Protein AF-A0A235FDV1-F1 (afdb_monomer)

Foldseek 3Di:
DEWEKAWDADPPDPLRTFAIFTADPVPRHTPDTQGPSDLVNRVVVVVVVCVVPVHHYDYDVRNVVVVVVVVVVVVD

Secondary structure (DSSP, 8-state):
--EEEEEE-BTTBGGG--EEEEEETTT--EEEEE-SS-HHHHHHHHHHHHHHH---EEE-HHHHHHHHHHHHHH--

Solvent-accessible surface area (backbone atoms only — not comparable to full-atom values): 4372 Å² total; per-residue (Å²): 123,50,31,40,34,35,58,43,52,54,86,91,44,72,86,57,43,43,29,40,37,32,28,33,69,86,79,73,42,78,76,45,78,32,71,76,51,40,71,69,63,22,48,55,52,49,54,52,51,46,71,77,63,68,68,55,69,45,82,35,70,54,49,54,51,55,53,48,56,51,55,58,62,72,75,111

Organism: NCBI:txid2021314

Sequence (76 aa):
MPFYAACDYDEPDRESYRGIVLINTETNEIEQRFFSGNFIEDYQTYQKWLYENEPYYYEGESIVNFLDDMNDSQLM

Radius of gyration: 12.51 Å; Cα contacts (8 Å, |Δi|>4): 115; chains: 1; bounding box: 38×19×30 Å

pLDDT: mean 90.21, std 9.52, range [46.25, 97.0]

Mean predicted aligned error: 4.11 Å

Structure (mmCIF, N/CA/C/O backbone):
data_AF-A0A235FDV1-F1
#
_entry.id   AF-A0A235FDV1-F1
#
loop_
_atom_site.group_PDB
_atom_site.id
_atom_site.type_symbol
_atom_site.label_atom_id
_atom_site.label_alt_id
_atom_site.label_comp_id
_atom_site.label_asym_id
_atom_site.label_entity_id
_atom_site.label_seq_id
_atom_site.pdbx_PDB_ins_code
_atom_site.Cartn_x
_atom_site.Cartn_y
_atom_site.Cartn_z
_atom_site.occupancy
_atom_site.B_iso_or_equiv
_atom_site.auth_seq_id
_atom_site.auth_comp_id
_atom_site.auth_asym_id
_atom_site.auth_atom_id
_atom_site.pdbx_PDB_model_num
ATOM 1 N N . MET A 1 1 ? -11.079 -2.429 13.582 1.00 73.75 1 MET A N 1
ATOM 2 C CA . MET A 1 1 ? -11.397 -3.146 12.336 1.00 73.75 1 MET A CA 1
ATOM 3 C C . MET A 1 1 ? -10.113 -3.206 11.523 1.00 73.75 1 MET A C 1
ATOM 5 O O . MET A 1 1 ? -9.459 -2.168 11.465 1.00 73.75 1 MET A O 1
ATOM 9 N N . PRO A 1 2 ? -9.672 -4.379 11.039 1.00 90.31 2 PRO A N 1
ATOM 10 C CA . PRO A 1 2 ? -8.399 -4.497 10.340 1.00 90.31 2 PRO A CA 1
ATOM 11 C C . PRO A 1 2 ? -8.506 -4.037 8.883 1.00 90.31 2 PRO A C 1
ATOM 13 O O . PRO A 1 2 ? -9.475 -4.371 8.196 1.00 90.31 2 PRO A O 1
ATOM 16 N N . PHE A 1 3 ? -7.478 -3.348 8.399 1.00 93.75 3 PHE A N 1
ATOM 17 C CA . PHE A 1 3 ? -7.307 -3.012 6.985 1.00 93.75 3 PHE A CA 1
ATOM 18 C C . PHE A 1 3 ? -6.286 -3.915 6.304 1.00 93.75 3 PHE A C 1
ATOM 20 O O . PHE A 1 3 ? -5.335 -4.368 6.933 1.00 93.75 3 PHE A O 1
ATOM 27 N N . TYR A 1 4 ? -6.457 -4.137 5.008 1.00 95.19 4 TYR A N 1
ATOM 28 C CA . TYR A 1 4 ? -5.429 -4.669 4.128 1.00 95.19 4 TYR A CA 1
ATOM 29 C C . TYR A 1 4 ? -4.963 -3.554 3.192 1.00 95.19 4 TYR A C 1
ATOM 31 O O . TYR A 1 4 ? -5.768 -3.006 2.438 1.00 95.19 4 TYR A O 1
ATOM 39 N N . ALA A 1 5 ? -3.687 -3.187 3.277 1.00 95.50 5 ALA A N 1
ATOM 40 C CA . ALA A 1 5 ? -3.079 -2.164 2.434 1.00 95.50 5 ALA A CA 1
ATOM 41 C C . ALA A 1 5 ? -2.412 -2.812 1.214 1.00 95.50 5 ALA A C 1
ATOM 43 O O . ALA A 1 5 ? -1.637 -3.752 1.372 1.00 95.50 5 ALA A O 1
ATOM 44 N N . ALA A 1 6 ? -2.681 -2.313 0.010 1.00 96.12 6 ALA A N 1
ATOM 45 C CA . ALA A 1 6 ? -2.074 -2.823 -1.221 1.00 96.12 6 ALA A CA 1
ATOM 46 C C . ALA A 1 6 ? -1.906 -1.721 -2.273 1.00 96.12 6 ALA A C 1
ATOM 48 O O . ALA A 1 6 ? -2.641 -0.734 -2.268 1.00 96.12 6 ALA A O 1
ATOM 49 N N . CYS A 1 7 ? -0.967 -1.906 -3.201 1.00 95.75 7 CYS A N 1
ATOM 50 C CA . CYS A 1 7 ? -0.888 -1.089 -4.411 1.00 95.75 7 CYS A CA 1
ATOM 51 C C . CYS A 1 7 ? -1.982 -1.493 -5.409 1.00 95.75 7 CYS A C 1
ATOM 53 O O . CYS A 1 7 ? -2.227 -2.679 -5.623 1.00 95.75 7 CYS A O 1
ATOM 55 N N . ASP A 1 8 ? -2.596 -0.502 -6.046 1.00 95.31 8 ASP A N 1
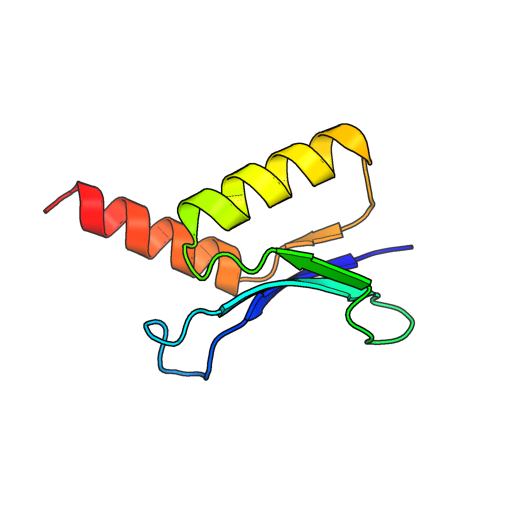ATOM 56 C CA . ASP A 1 8 ? -3.533 -0.660 -7.152 1.00 95.31 8 ASP A CA 1
ATOM 57 C C . ASP A 1 8 ? -2.784 -0.530 -8.488 1.00 95.31 8 ASP A C 1
ATOM 59 O 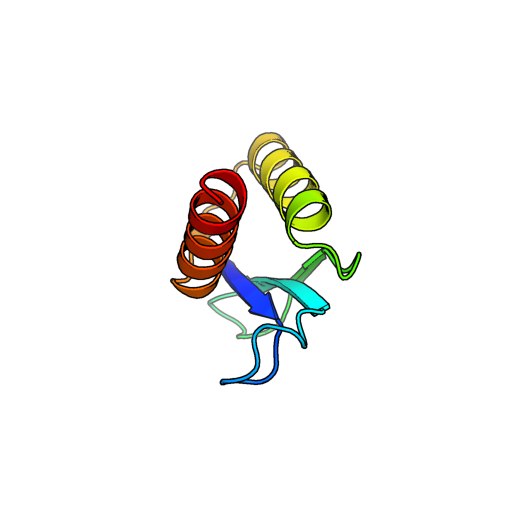O . ASP A 1 8 ? -2.273 0.541 -8.815 1.00 95.31 8 ASP A O 1
ATOM 63 N N . TYR A 1 9 ? -2.693 -1.632 -9.232 1.00 93.56 9 TYR A N 1
ATOM 64 C CA . TYR A 1 9 ? -2.076 -1.752 -10.556 1.00 93.56 9 TYR A CA 1
ATOM 65 C C . TYR A 1 9 ? -2.653 -2.991 -11.261 1.00 93.56 9 TYR A C 1
ATOM 67 O O . TYR A 1 9 ? -3.240 -3.868 -10.623 1.00 93.56 9 TYR A O 1
ATOM 75 N N . ASP A 1 10 ? -2.517 -3.066 -12.578 1.00 91.44 10 ASP A N 1
ATOM 76 C CA . ASP A 1 10 ? -2.962 -4.206 -13.372 1.00 91.44 10 ASP A CA 1
ATOM 77 C C . ASP A 1 10 ? -1.853 -5.266 -13.418 1.00 91.44 10 ASP A C 1
ATOM 79 O O . ASP A 1 10 ? -0.851 -5.103 -14.103 1.00 91.44 10 ASP A O 1
ATOM 83 N N . GLU A 1 11 ? -2.006 -6.381 -12.699 1.00 83.88 11 GLU A N 1
ATOM 84 C CA . GLU A 1 11 ? -1.003 -7.452 -12.729 1.00 83.88 11 GLU A CA 1
ATOM 85 C C . GLU A 1 11 ? -0.875 -8.105 -14.121 1.00 83.88 11 GLU A C 1
ATOM 87 O O . GLU A 1 11 ? -1.889 -8.437 -14.745 1.00 83.88 11 GLU A O 1
ATOM 92 N N . PRO A 1 12 ? 0.357 -8.369 -14.607 1.00 87.75 12 PRO A N 1
ATOM 93 C CA . PRO A 1 12 ? 1.653 -8.189 -13.935 1.00 87.75 12 PRO A CA 1
ATOM 94 C C . PRO A 1 12 ? 2.334 -6.823 -14.189 1.00 87.75 12 PRO A C 1
ATOM 96 O O . PRO A 1 12 ? 3.494 -6.647 -13.821 1.00 87.75 12 PRO A O 1
ATOM 99 N N . ASP A 1 13 ? 1.663 -5.883 -14.850 1.00 88.69 13 ASP A N 1
ATOM 100 C CA . ASP A 1 13 ? 2.199 -4.586 -15.268 1.00 88.69 13 ASP A CA 1
ATOM 101 C C . ASP A 1 13 ? 2.266 -3.576 -14.109 1.00 88.69 13 ASP A C 1
ATOM 103 O O . ASP A 1 13 ? 1.306 -2.869 -13.802 1.00 88.69 13 ASP A O 1
ATOM 107 N N . ARG A 1 14 ? 3.434 -3.470 -13.472 1.00 83.94 14 ARG A N 1
ATOM 108 C CA . ARG A 1 14 ? 3.673 -2.507 -12.383 1.00 83.94 14 ARG A CA 1
ATOM 109 C C . ARG A 1 14 ? 3.751 -1.049 -12.852 1.00 83.94 14 ARG A C 1
ATOM 111 O O . ARG A 1 14 ? 3.574 -0.158 -12.026 1.00 83.94 14 ARG A O 1
ATOM 118 N N . GLU A 1 15 ? 3.968 -0.781 -14.144 1.00 87.06 15 GLU A N 1
ATOM 119 C CA . GLU A 1 15 ? 3.971 0.595 -14.672 1.00 87.06 15 GLU A CA 1
ATOM 120 C C . GLU A 1 15 ? 2.561 1.202 -14.683 1.00 87.06 15 GLU A C 1
ATOM 122 O O . GLU A 1 15 ? 2.405 2.422 -14.658 1.00 87.06 15 GLU A O 1
ATOM 127 N N . SER A 1 16 ? 1.525 0.359 -14.637 1.00 92.12 16 SER A N 1
ATOM 128 C CA . SER A 1 16 ? 0.119 0.766 -14.536 1.00 92.12 16 SER A CA 1
ATOM 129 C C . SER A 1 16 ? -0.309 1.234 -13.134 1.00 92.12 16 SER A C 1
ATOM 131 O O . SER A 1 16 ? -1.506 1.351 -12.865 1.00 92.12 16 SER A O 1
ATOM 133 N N . TYR A 1 17 ? 0.645 1.494 -12.233 1.00 93.94 17 TYR A N 1
ATOM 134 C CA . TYR A 1 17 ? 0.392 1.949 -10.868 1.00 93.94 17 TYR A CA 1
ATOM 135 C C . TYR A 1 17 ? -0.573 3.141 -10.803 1.00 93.94 17 TYR A C 1
ATOM 137 O O . TYR A 1 17 ? -0.381 4.172 -11.449 1.00 93.94 17 TYR A O 1
ATOM 145 N N . ARG A 1 18 ? -1.609 3.003 -9.970 1.00 95.44 18 ARG A N 1
ATOM 146 C CA . ARG A 1 18 ? -2.654 4.012 -9.750 1.00 95.44 18 ARG A CA 1
ATOM 147 C C . ARG A 1 18 ? -2.597 4.634 -8.357 1.00 95.44 18 ARG A C 1
ATOM 149 O O . ARG A 1 18 ? -2.960 5.801 -8.219 1.00 95.44 18 ARG A O 1
ATOM 156 N N . GLY A 1 19 ? -2.192 3.871 -7.341 1.00 96.50 19 GLY A N 1
ATOM 157 C CA . GLY A 1 19 ? -2.215 4.340 -5.958 1.00 96.50 19 GLY A CA 1
ATOM 158 C C . GLY A 1 19 ? -2.067 3.247 -4.901 1.00 96.50 19 GLY A C 1
ATOM 159 O O . GLY A 1 19 ? -1.935 2.069 -5.223 1.00 96.50 19 GLY A O 1
ATOM 160 N N . ILE A 1 20 ? -2.127 3.629 -3.624 1.00 97.00 20 ILE A N 1
ATOM 161 C CA . ILE A 1 20 ? -2.279 2.706 -2.485 1.00 97.00 20 ILE A CA 1
ATOM 162 C C . ILE A 1 20 ? -3.749 2.699 -2.050 1.00 97.00 20 ILE A C 1
ATOM 164 O O . ILE A 1 20 ? -4.378 3.750 -1.901 1.00 97.00 20 ILE A O 1
ATOM 168 N N . VAL A 1 21 ? -4.306 1.514 -1.810 1.00 96.94 21 VAL A N 1
ATOM 169 C CA . VAL A 1 21 ? -5.670 1.320 -1.304 1.00 96.94 21 VAL A CA 1
ATOM 170 C C . VAL A 1 21 ? -5.653 0.654 0.066 1.00 96.94 21 VAL A C 1
ATOM 172 O O . VAL A 1 21 ? -4.866 -0.259 0.307 1.00 96.94 21 VAL A O 1
ATOM 175 N N . LEU A 1 22 ? -6.554 1.089 0.950 1.00 96.25 22 LEU A N 1
ATOM 176 C CA . LEU A 1 22 ? -6.880 0.381 2.187 1.00 96.25 22 LEU A CA 1
ATOM 177 C C . LEU A 1 22 ? -8.226 -0.305 2.018 1.00 96.25 22 LEU A C 1
ATOM 179 O O . LEU A 1 22 ? -9.252 0.348 1.814 1.00 96.25 22 LEU A O 1
ATOM 183 N N . ILE A 1 23 ? -8.208 -1.627 2.101 1.00 95.88 23 ILE A N 1
ATOM 184 C CA . ILE A 1 23 ? -9.379 -2.481 1.961 1.00 95.88 23 ILE A CA 1
ATOM 185 C C . ILE A 1 23 ? -9.812 -2.914 3.353 1.00 95.88 23 ILE A C 1
ATOM 187 O O . ILE A 1 23 ? -9.022 -3.438 4.139 1.00 95.88 23 ILE A O 1
ATOM 191 N N . ASN A 1 24 ? -11.077 -2.694 3.667 1.00 94.75 24 ASN A N 1
ATOM 192 C CA . ASN A 1 24 ? -11.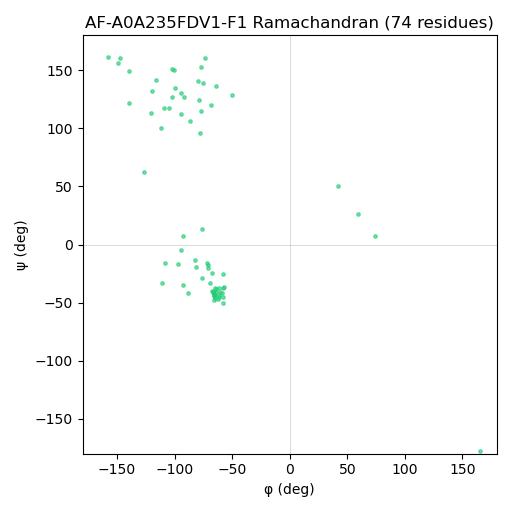678 -3.171 4.893 1.00 94.75 24 ASN A CA 1
ATOM 193 C C . ASN A 1 24 ? -11.776 -4.703 4.849 1.00 94.75 24 ASN A C 1
ATOM 195 O O . ASN A 1 24 ? -12.418 -5.264 3.962 1.00 94.75 24 ASN A O 1
ATOM 199 N N . THR A 1 25 ? -11.137 -5.392 5.796 1.00 92.81 25 THR A N 1
ATOM 200 C CA . THR A 1 25 ? -11.058 -6.866 5.766 1.00 92.81 25 THR A CA 1
ATOM 201 C C . THR A 1 25 ? -12.377 -7.569 6.094 1.00 92.81 25 THR A C 1
ATOM 203 O O . THR A 1 25 ? -12.518 -8.752 5.796 1.00 92.81 25 THR A O 1
ATOM 206 N N . GLU A 1 26 ? -13.354 -6.867 6.676 1.00 93.31 26 GLU A N 1
ATOM 207 C CA . GLU A 1 26 ? -14.671 -7.430 6.991 1.00 93.31 26 GLU A CA 1
ATOM 208 C C . GLU A 1 26 ? -15.651 -7.285 5.820 1.00 93.31 26 GLU A C 1
ATOM 210 O O . GLU A 1 26 ? -16.398 -8.218 5.524 1.00 93.31 26 GLU A O 1
ATOM 215 N N . THR A 1 27 ? -15.649 -6.132 5.142 1.00 95.06 27 THR A N 1
ATOM 216 C CA . THR A 1 27 ? -16.589 -5.842 4.040 1.00 95.06 27 THR A CA 1
ATOM 217 C C . THR A 1 27 ? -16.008 -6.108 2.656 1.00 95.06 27 THR A C 1
ATOM 219 O O . THR A 1 27 ? -16.762 -6.230 1.692 1.00 95.06 27 THR A O 1
ATOM 222 N N . ASN A 1 28 ? -14.681 -6.224 2.553 1.00 92.31 28 ASN A N 1
ATOM 223 C CA . ASN A 1 28 ? -13.936 -6.294 1.297 1.00 92.31 28 ASN A CA 1
ATOM 224 C C . ASN A 1 28 ? -14.144 -5.061 0.391 1.00 92.31 28 ASN A C 1
ATOM 226 O O . ASN A 1 28 ? -14.017 -5.139 -0.831 1.00 92.31 28 ASN A O 1
ATOM 230 N N . GLU A 1 29 ? -14.477 -3.917 0.989 1.00 95.06 29 GLU A N 1
ATOM 231 C CA . GLU A 1 29 ? -14.632 -2.638 0.298 1.00 95.06 29 GLU A CA 1
ATOM 232 C C . GLU A 1 29 ? -13.392 -1.760 0.488 1.00 95.06 29 GLU A C 1
ATOM 234 O O . GLU A 1 29 ? -12.707 -1.827 1.508 1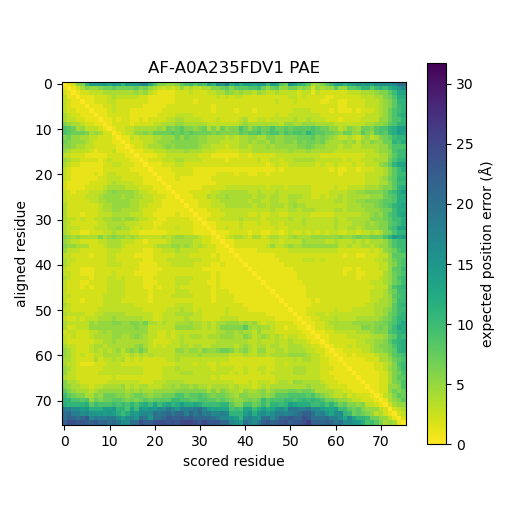.00 95.06 29 GLU A O 1
ATOM 239 N N . ILE A 1 30 ? -13.103 -0.911 -0.499 1.00 94.19 30 ILE A N 1
ATOM 240 C CA . ILE A 1 30 ? -12.025 0.075 -0.392 1.00 94.19 30 ILE A CA 1
ATOM 241 C C . ILE A 1 30 ? -12.516 1.234 0.477 1.00 94.19 30 ILE A C 1
ATOM 243 O O . ILE A 1 30 ? -13.421 1.962 0.074 1.00 94.19 30 ILE A O 1
ATOM 247 N N . GLU A 1 31 ? -11.893 1.419 1.638 1.00 93.12 31 GLU A N 1
ATOM 248 C CA . GLU A 1 31 ? -12.252 2.465 2.600 1.00 93.12 31 GLU A CA 1
ATOM 249 C C . GLU A 1 31 ? -11.438 3.745 2.388 1.00 93.12 31 GLU A C 1
ATOM 251 O O . GLU A 1 31 ? -11.965 4.847 2.534 1.00 93.12 31 GLU A O 1
ATOM 256 N N . GLN A 1 32 ? -10.169 3.612 1.990 1.00 93.50 32 GLN A N 1
ATOM 257 C CA . GLN A 1 32 ? -9.285 4.750 1.748 1.00 93.50 32 GLN A CA 1
ATOM 258 C C . GLN A 1 32 ? -8.413 4.544 0.513 1.00 93.50 32 GLN A C 1
ATOM 260 O O . GLN A 1 32 ? -8.065 3.421 0.140 1.00 93.50 32 GLN A O 1
ATOM 265 N N . ARG A 1 33 ? -8.086 5.664 -0.131 1.00 95.12 33 ARG A N 1
ATOM 266 C CA . ARG A 1 33 ? -7.462 5.736 -1.447 1.00 95.12 33 ARG A CA 1
ATOM 267 C C . ARG A 1 33 ? -6.401 6.843 -1.478 1.00 95.12 33 ARG A C 1
ATOM 269 O O . ARG A 1 33 ? -6.736 8.007 -1.280 1.00 95.12 33 ARG A O 1
ATOM 276 N N . PHE A 1 34 ? -5.156 6.492 -1.793 1.00 96.12 34 PHE A N 1
ATOM 277 C CA . PHE A 1 34 ? -4.047 7.420 -2.048 1.00 96.12 34 PHE A CA 1
ATOM 278 C C . PHE A 1 34 ? -3.676 7.322 -3.540 1.00 96.12 34 PHE A C 1
ATOM 280 O O . PHE A 1 34 ? -3.094 6.319 -3.927 1.00 96.12 34 PHE A O 1
ATOM 287 N N . PHE A 1 35 ? -4.124 8.270 -4.382 1.00 93.19 35 PHE A N 1
ATOM 288 C CA . PHE A 1 35 ? -4.112 8.171 -5.862 1.00 93.19 35 PHE A CA 1
ATOM 289 C C . PHE A 1 35 ? -3.426 9.373 -6.528 1.00 93.19 35 PHE A C 1
ATOM 291 O O . PHE A 1 35 ? -4.056 10.130 -7.272 1.00 93.19 35 PHE A O 1
ATOM 298 N N . SER A 1 36 ? -2.140 9.580 -6.263 1.00 93.56 36 SER A N 1
ATOM 299 C CA . SER A 1 36 ? -1.330 10.510 -7.063 1.00 93.56 36 SER A CA 1
ATOM 300 C C . SER A 1 36 ? -0.828 9.865 -8.360 1.00 93.56 36 SER A C 1
ATOM 302 O O . SER A 1 36 ? -0.455 10.575 -9.294 1.00 93.56 36 SER A O 1
ATOM 304 N N . GLY A 1 37 ? -0.822 8.526 -8.433 1.00 90.75 37 GLY A N 1
ATOM 305 C CA . GLY A 1 37 ? -0.155 7.781 -9.505 1.00 90.75 37 GLY A CA 1
ATOM 306 C C . GLY A 1 37 ? 1.371 7.782 -9.356 1.00 90.75 37 GLY A C 1
ATOM 307 O O . GLY A 1 37 ? 2.081 7.319 -10.245 1.00 90.75 37 GLY A O 1
ATOM 308 N N . ASN A 1 38 ? 1.888 8.293 -8.235 1.00 92.81 38 ASN A N 1
ATOM 309 C CA . ASN A 1 38 ? 3.294 8.260 -7.874 1.00 92.81 38 ASN A CA 1
ATOM 310 C C . ASN A 1 38 ? 3.457 7.510 -6.550 1.00 92.81 38 ASN A C 1
ATOM 312 O O . ASN A 1 38 ? 3.058 7.993 -5.491 1.00 92.81 38 ASN A O 1
ATOM 316 N N . PHE A 1 39 ? 4.102 6.345 -6.603 1.00 93.12 39 PHE A N 1
ATOM 317 C CA . PHE A 1 39 ? 4.233 5.486 -5.429 1.00 93.12 39 PHE A CA 1
ATOM 318 C C . PHE A 1 39 ? 4.913 6.176 -4.236 1.00 93.12 39 PHE A C 1
ATOM 320 O O . PHE A 1 39 ? 4.500 5.969 -3.101 1.00 93.12 39 PHE A O 1
ATOM 327 N N . ILE A 1 40 ? 5.906 7.041 -4.466 1.00 92.94 40 ILE A N 1
ATOM 328 C CA . ILE A 1 40 ? 6.625 7.738 -3.386 1.00 92.94 40 ILE A CA 1
ATOM 329 C C . ILE A 1 40 ? 5.692 8.699 -2.648 1.00 92.94 40 ILE A C 1
ATOM 331 O O . ILE A 1 40 ? 5.665 8.720 -1.417 1.00 92.94 40 ILE A O 1
ATOM 335 N N . GLU A 1 41 ? 4.940 9.501 -3.399 1.00 95.25 41 GLU A N 1
ATOM 336 C CA . GLU A 1 41 ? 3.996 10.474 -2.847 1.00 95.25 41 GLU A CA 1
ATOM 337 C C . GLU A 1 41 ? 2.845 9.777 -2.110 1.00 95.25 41 GLU A C 1
ATOM 339 O O . GLU A 1 41 ? 2.492 10.154 -0.984 1.00 95.25 41 GLU A O 1
ATOM 344 N N . ASP A 1 42 ? 2.312 8.708 -2.700 1.00 96.56 42 ASP A N 1
ATOM 345 C CA . ASP A 1 42 ? 1.241 7.916 -2.101 1.00 96.56 42 ASP A CA 1
ATOM 346 C C . ASP A 1 42 ? 1.725 7.198 -0.836 1.00 96.56 42 ASP A C 1
ATOM 348 O O . ASP A 1 42 ? 1.032 7.225 0.181 1.00 96.56 42 ASP A O 1
ATOM 352 N N . TYR A 1 43 ? 2.941 6.643 -0.840 1.00 95.56 43 TYR A N 1
ATOM 353 C CA . TYR A 1 43 ? 3.537 5.986 0.323 1.00 95.56 43 TYR A CA 1
ATOM 354 C C . TYR A 1 43 ? 3.806 6.967 1.472 1.00 95.56 43 TYR A C 1
ATOM 356 O O . TYR A 1 43 ? 3.492 6.666 2.622 1.00 95.56 43 TYR A O 1
ATOM 364 N N . GLN A 1 44 ? 4.313 8.173 1.193 1.00 95.69 44 GLN A N 1
ATOM 365 C CA . GLN A 1 44 ? 4.483 9.213 2.219 1.00 95.69 44 GLN A CA 1
ATOM 366 C C . GLN A 1 44 ? 3.143 9.627 2.840 1.00 95.69 44 GLN A C 1
ATOM 368 O O . GLN A 1 44 ? 3.035 9.769 4.062 1.00 95.69 44 GLN A O 1
ATOM 373 N N . THR A 1 45 ? 2.114 9.796 2.007 1.00 96.31 45 THR A N 1
ATOM 374 C CA . THR A 1 45 ? 0.764 10.147 2.465 1.00 96.31 45 THR A CA 1
ATOM 375 C C . THR A 1 45 ? 0.144 9.020 3.293 1.00 96.31 45 THR A C 1
ATOM 377 O O . THR A 1 45 ? -0.408 9.275 4.365 1.00 96.31 45 THR A O 1
ATOM 380 N N . TYR A 1 46 ? 0.299 7.774 2.844 1.00 95.31 46 TYR A N 1
ATOM 381 C CA . TYR A 1 46 ? -0.107 6.565 3.557 1.00 95.31 46 TYR A CA 1
ATOM 382 C C . TYR A 1 46 ? 0.562 6.459 4.933 1.00 95.31 46 TYR A C 1
ATOM 384 O O . TYR A 1 46 ? -0.134 6.318 5.937 1.00 95.31 46 TYR A O 1
ATOM 392 N N . GLN A 1 47 ? 1.887 6.616 5.015 1.00 95.31 47 GLN A N 1
ATOM 393 C CA . GLN A 1 47 ? 2.634 6.562 6.278 1.00 95.31 47 GLN A CA 1
ATOM 394 C C . GLN A 1 47 ? 2.190 7.651 7.263 1.00 95.31 47 GLN A C 1
ATOM 396 O O . GLN A 1 47 ? 2.015 7.388 8.454 1.00 95.31 47 GLN A O 1
ATOM 401 N N . LYS A 1 48 ? 1.945 8.873 6.771 1.00 96.31 48 LYS A N 1
ATOM 402 C CA . LYS A 1 48 ? 1.387 9.950 7.596 1.00 96.31 48 LYS A CA 1
ATOM 403 C C . LYS A 1 48 ? 0.000 9.582 8.131 1.00 96.31 48 LYS A C 1
ATOM 405 O O . LYS A 1 48 ? -0.262 9.771 9.316 1.00 96.31 48 LYS A O 1
ATOM 410 N N . TRP A 1 49 ? -0.865 9.030 7.283 1.00 95.19 49 TRP A N 1
ATOM 411 C CA . TRP A 1 49 ? -2.203 8.609 7.687 1.00 95.19 49 TRP A CA 1
ATOM 412 C C . TRP A 1 49 ? -2.164 7.479 8.729 1.00 95.19 49 TRP A C 1
ATOM 414 O O . TRP A 1 49 ? -2.904 7.547 9.711 1.00 95.19 49 T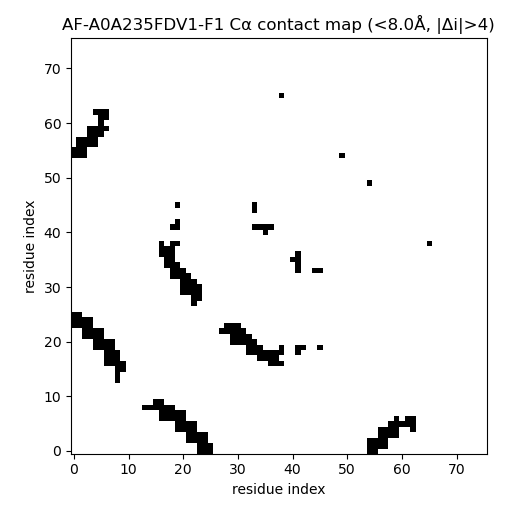RP A O 1
ATOM 424 N N . LEU A 1 50 ? -1.272 6.492 8.578 1.00 93.88 50 LEU A N 1
ATOM 425 C CA . LEU A 1 50 ? -1.058 5.442 9.582 1.00 93.88 50 LEU A CA 1
ATOM 426 C C . LEU A 1 50 ? -0.658 6.023 10.941 1.00 93.88 50 LEU A C 1
ATOM 428 O O . LEU A 1 50 ? -1.203 5.615 11.963 1.00 93.88 50 LEU A O 1
ATOM 432 N N . TYR A 1 51 ? 0.272 6.982 10.949 1.00 93.88 51 TYR A N 1
ATOM 433 C CA . TYR A 1 51 ? 0.736 7.635 12.173 1.00 93.88 51 TYR A CA 1
ATOM 434 C C . TYR A 1 51 ? -0.375 8.434 12.868 1.00 93.88 51 TYR A C 1
ATOM 436 O O . TYR A 1 51 ? -0.463 8.439 14.091 1.00 93.88 51 TYR A O 1
ATOM 444 N N . GLU A 1 52 ? -1.233 9.108 12.102 1.00 95.50 52 GLU A N 1
ATOM 445 C CA . GLU A 1 52 ? -2.312 9.939 12.649 1.00 95.50 52 GLU A CA 1
ATOM 446 C C . GLU A 1 52 ? -3.507 9.126 13.169 1.00 95.50 52 GLU A C 1
ATOM 448 O O . GLU A 1 52 ? -4.202 9.588 14.073 1.00 95.50 52 GLU A O 1
ATOM 453 N N . ASN A 1 53 ? -3.767 7.945 12.598 1.00 93.38 53 ASN A N 1
ATOM 454 C CA . ASN A 1 53 ? -4.972 7.159 12.892 1.00 93.38 53 ASN A CA 1
ATOM 455 C C . ASN A 1 53 ? -4.703 5.899 13.726 1.00 93.38 53 ASN A C 1
ATOM 457 O O . ASN A 1 53 ? -5.654 5.322 14.248 1.00 93.38 53 ASN A O 1
ATOM 461 N N . GLU A 1 54 ? -3.444 5.457 13.819 1.00 90.88 54 GLU A N 1
ATOM 462 C CA . GLU A 1 54 ? -3.016 4.227 14.504 1.00 90.88 54 GLU A CA 1
ATOM 463 C C . GLU A 1 54 ? -3.947 3.014 14.250 1.00 90.88 54 GLU A C 1
ATOM 465 O O . GLU A 1 54 ? -4.405 2.357 15.192 1.00 90.88 54 GLU A O 1
ATOM 470 N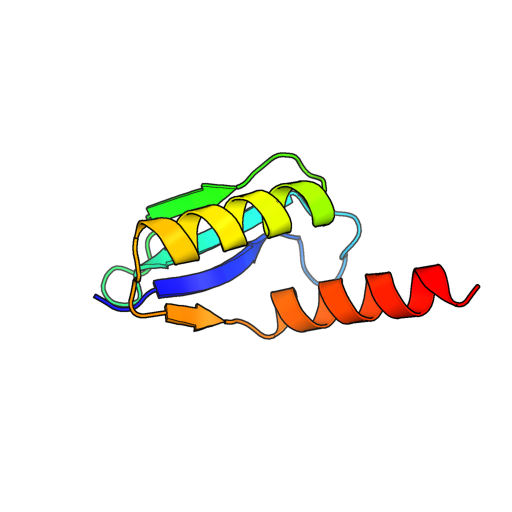 N . PRO A 1 55 ? -4.288 2.703 12.984 1.00 91.19 55 PRO A N 1
ATOM 471 C CA . PRO A 1 55 ? -5.234 1.640 12.681 1.00 91.19 55 PRO A CA 1
ATOM 472 C C . PRO A 1 55 ? -4.610 0.257 12.909 1.00 91.19 55 PRO A C 1
ATOM 474 O O . PRO A 1 55 ? -3.395 0.073 12.848 1.00 91.19 55 PRO A O 1
ATOM 477 N N . TYR A 1 56 ? -5.454 -0.765 13.060 1.00 90.94 56 TYR A N 1
ATOM 478 C CA . TYR A 1 56 ? -5.014 -2.146 12.854 1.00 90.94 56 TYR A CA 1
ATOM 479 C C . TYR A 1 56 ? -4.969 -2.427 11.351 1.00 90.94 56 TYR A C 1
ATOM 481 O O . TYR A 1 56 ? -5.983 -2.266 10.673 1.00 90.94 56 TYR A O 1
ATOM 489 N N . TYR A 1 57 ? -3.825 -2.856 10.822 1.00 92.38 57 TYR A N 1
ATOM 490 C CA . TYR A 1 57 ? -3.676 -3.148 9.397 1.00 92.38 57 TYR A CA 1
ATOM 491 C C . TYR A 1 57 ? -2.690 -4.290 9.130 1.00 92.38 57 TYR A C 1
ATOM 493 O O . TYR A 1 57 ? -1.860 -4.632 9.973 1.00 92.38 57 TYR A O 1
ATOM 501 N N . TYR A 1 58 ? -2.805 -4.864 7.937 1.00 92.81 58 TYR A N 1
ATOM 502 C CA . TYR A 1 58 ? -1.870 -5.795 7.325 1.00 92.81 58 TYR A CA 1
ATOM 503 C C . TYR A 1 58 ? -1.361 -5.178 6.027 1.00 92.81 58 TYR A C 1
ATOM 505 O O . TYR A 1 58 ? -2.155 -4.702 5.213 1.00 92.81 58 TYR A O 1
ATOM 513 N N . GLU A 1 59 ? -0.049 -5.193 5.831 1.00 92.81 59 GLU A N 1
ATOM 514 C CA . GLU A 1 59 ? 0.581 -4.670 4.623 1.00 92.81 59 GLU A CA 1
ATOM 515 C C . GLU A 1 59 ? 0.746 -5.787 3.586 1.00 92.81 59 GLU A C 1
ATOM 517 O O . GLU A 1 59 ? 1.252 -6.868 3.896 1.00 92.81 59 GLU A O 1
ATOM 522 N N . GLY A 1 60 ? 0.252 -5.558 2.371 1.00 91.25 60 GLY A N 1
ATOM 523 C CA . GLY A 1 60 ? 0.339 -6.503 1.265 1.00 91.25 60 GLY A CA 1
ATOM 524 C C . GLY A 1 60 ? 1.725 -6.537 0.625 1.00 91.25 60 GLY A C 1
ATOM 525 O O . GLY A 1 60 ? 2.438 -5.536 0.598 1.00 91.25 60 GLY A O 1
ATOM 526 N N . GLU A 1 61 ? 2.080 -7.681 0.033 1.00 92.50 61 GLU A N 1
ATOM 527 C CA . GLU A 1 61 ? 3.374 -7.879 -0.643 1.00 92.50 61 GLU A CA 1
ATOM 528 C C . GLU A 1 61 ? 3.617 -6.880 -1.782 1.00 92.50 61 GLU A C 1
ATOM 530 O O . GLU A 1 61 ? 4.763 -6.570 -2.096 1.00 92.50 61 GLU A O 1
ATOM 535 N N . SER A 1 62 ? 2.557 -6.333 -2.386 1.00 92.81 62 SER A N 1
ATOM 536 C CA . SER A 1 62 ? 2.689 -5.312 -3.425 1.00 92.81 62 SER A CA 1
ATOM 537 C C . SER A 1 62 ? 3.382 -4.044 -2.923 1.00 92.81 62 SER A C 1
ATOM 539 O O . SER A 1 62 ? 4.206 -3.502 -3.648 1.00 92.81 62 SER A O 1
ATOM 541 N N . ILE A 1 63 ? 3.146 -3.604 -1.683 1.00 91.94 63 ILE A N 1
ATOM 542 C CA . ILE A 1 63 ? 3.835 -2.426 -1.129 1.00 91.94 63 ILE A CA 1
ATOM 543 C C . I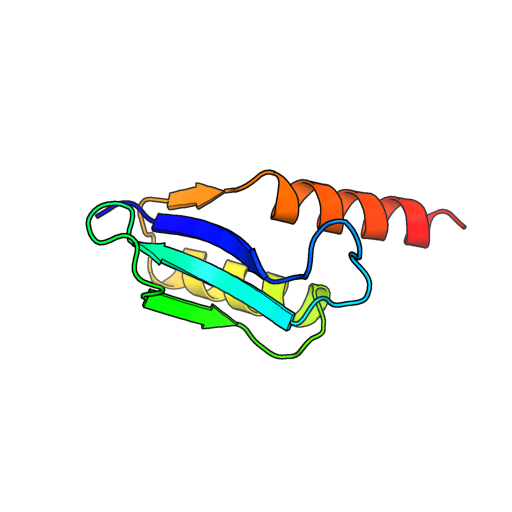LE A 1 63 ? 5.338 -2.702 -0.992 1.00 91.94 63 ILE A C 1
ATOM 545 O O . ILE A 1 63 ? 6.150 -1.873 -1.397 1.00 91.94 63 ILE A O 1
ATOM 549 N N . VAL A 1 64 ? 5.705 -3.891 -0.503 1.00 90.75 64 VAL A N 1
ATOM 550 C CA . VAL A 1 64 ? 7.108 -4.321 -0.376 1.00 90.75 64 VAL A CA 1
ATOM 551 C C . VAL A 1 64 ? 7.784 -4.388 -1.745 1.00 90.75 64 VAL A C 1
ATOM 553 O O . VAL A 1 64 ? 8.855 -3.821 -1.924 1.00 90.75 64 VAL A O 1
ATOM 556 N N . ASN A 1 65 ? 7.127 -4.992 -2.735 1.00 90.19 65 ASN A N 1
ATOM 557 C CA . ASN A 1 65 ? 7.66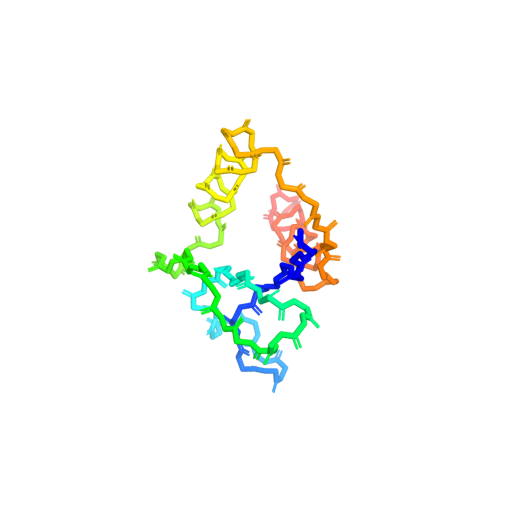0 -5.099 -4.093 1.00 90.19 65 ASN A CA 1
ATOM 558 C C . ASN A 1 65 ? 7.948 -3.725 -4.724 1.00 90.19 65 ASN A C 1
ATOM 560 O O . ASN A 1 65 ? 8.982 -3.552 -5.361 1.00 90.19 65 ASN A O 1
ATOM 564 N N . PHE A 1 66 ? 7.062 -2.741 -4.536 1.00 91.38 66 PHE A N 1
ATOM 565 C CA . PHE A 1 66 ? 7.288 -1.381 -5.037 1.00 91.38 66 PHE A CA 1
ATOM 566 C C . PHE A 1 66 ? 8.425 -0.656 -4.289 1.00 91.38 66 PHE A C 1
ATOM 568 O O . PHE A 1 66 ? 9.151 0.135 -4.896 1.00 91.38 66 PHE A O 1
ATOM 575 N N . LEU A 1 67 ? 8.620 -0.927 -2.992 1.00 90.38 67 LEU A N 1
ATOM 576 C CA . LEU A 1 67 ? 9.772 -0.416 -2.235 1.00 90.38 67 LEU A CA 1
ATOM 577 C C . LEU A 1 67 ? 11.093 -1.029 -2.721 1.00 90.38 67 LEU A C 1
ATOM 579 O O . LEU A 1 67 ? 12.090 -0.313 -2.832 1.00 90.38 67 LEU A O 1
ATOM 583 N N . ASP A 1 68 ? 11.104 -2.325 -3.029 1.00 88.12 68 ASP A N 1
ATOM 584 C CA . ASP A 1 68 ? 12.281 -3.010 -3.569 1.00 88.12 68 ASP A CA 1
ATOM 585 C C . ASP A 1 68 ? 12.648 -2.469 -4.959 1.00 88.12 68 ASP A C 1
ATOM 587 O O . ASP A 1 68 ? 13.801 -2.092 -5.176 1.00 88.12 68 ASP A O 1
ATOM 591 N N . ASP A 1 69 ? 11.666 -2.298 -5.855 1.00 84.56 69 ASP A N 1
ATOM 592 C CA . ASP A 1 69 ? 11.874 -1.706 -7.187 1.00 84.56 69 ASP A CA 1
ATOM 593 C C . ASP A 1 69 ? 12.479 -0.287 -7.097 1.00 84.56 69 ASP A C 1
ATOM 595 O O . ASP A 1 69 ? 13.344 0.095 -7.895 1.00 84.56 69 ASP A O 1
ATOM 599 N N . MET A 1 70 ? 12.067 0.506 -6.099 1.00 80.62 70 MET A N 1
ATOM 600 C CA . MET A 1 70 ? 12.660 1.820 -5.828 1.00 80.62 70 MET A CA 1
ATOM 601 C C . MET A 1 70 ? 14.116 1.735 -5.364 1.00 80.62 70 MET A C 1
ATOM 603 O O . MET A 1 70 ? 14.942 2.537 -5.806 1.00 80.62 70 MET A O 1
ATOM 607 N N . ASN A 1 71 ? 14.423 0.813 -4.452 1.00 78.88 71 ASN A N 1
ATOM 608 C CA . ASN A 1 71 ? 15.769 0.657 -3.906 1.00 78.88 71 ASN A CA 1
ATOM 609 C C . ASN A 1 71 ? 16.749 0.179 -4.984 1.00 78.88 71 ASN A C 1
ATOM 611 O O . ASN A 1 71 ? 17.855 0.714 -5.084 1.00 78.88 71 ASN A O 1
ATOM 615 N N . ASP A 1 72 ? 16.322 -0.753 -5.836 1.00 73.50 72 ASP A N 1
ATOM 616 C CA . ASP A 1 72 ? 17.107 -1.213 -6.982 1.00 73.50 72 ASP A CA 1
ATOM 617 C C . ASP A 1 72 ? 17.312 -0.092 -8.015 1.00 73.50 72 ASP A C 1
ATOM 619 O O . ASP A 1 72 ? 18.409 0.063 -8.554 1.00 73.50 72 ASP A O 1
ATOM 623 N N . SER A 1 73 ? 16.303 0.760 -8.233 1.00 62.66 73 SER A N 1
ATOM 624 C CA . SER A 1 73 ? 16.404 1.918 -9.137 1.00 62.66 73 SER A CA 1
ATOM 625 C C . SER A 1 73 ? 17.363 3.01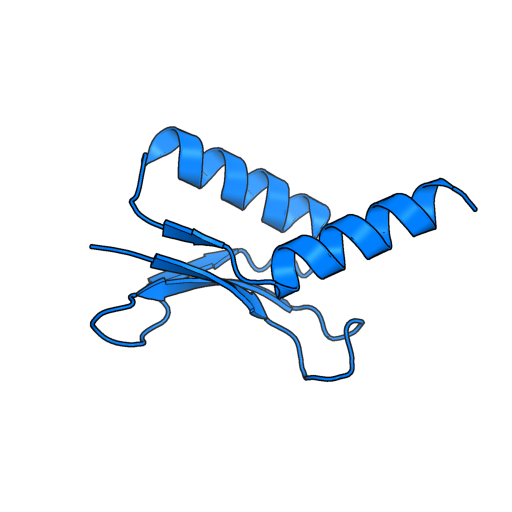2 -8.644 1.00 62.66 73 SER A C 1
ATOM 627 O O . SER A 1 73 ? 17.880 3.771 -9.457 1.00 62.66 73 SER A O 1
ATOM 629 N N . GLN A 1 74 ? 17.615 3.120 -7.334 1.00 59.44 74 GLN A N 1
ATOM 630 C CA . GLN A 1 74 ? 18.583 4.077 -6.769 1.00 59.44 74 GLN A CA 1
ATOM 631 C C . GLN A 1 74 ? 20.039 3.586 -6.824 1.00 59.44 74 GLN A C 1
ATOM 633 O O . GLN A 1 74 ? 20.958 4.374 -6.589 1.00 59.44 74 GLN A O 1
ATOM 638 N N . LEU A 1 75 ? 20.253 2.297 -7.098 1.00 53.75 75 LEU A N 1
ATOM 639 C CA . LEU A 1 75 ? 21.575 1.671 -7.180 1.00 53.75 75 LEU A CA 1
ATOM 640 C C . LEU A 1 75 ? 22.144 1.621 -8.612 1.00 53.75 75 LEU A C 1
ATOM 642 O O . LEU A 1 75 ? 23.298 1.214 -8.777 1.00 53.75 75 LEU A O 1
ATOM 646 N N . MET A 1 76 ? 21.371 2.040 -9.623 1.00 46.25 76 MET A N 1
ATOM 647 C CA . MET A 1 76 ? 21.798 2.186 -11.027 1.00 46.25 76 MET A CA 1
ATOM 648 C C . MET A 1 76 ? 22.108 3.640 -11.392 1.00 46.25 76 MET A C 1
ATOM 650 O O . MET A 1 76 ? 22.997 3.832 -12.254 1.00 46.25 76 MET A O 1
#

Nearest PDB structures (foldseek):
  7jn3-assembly1_H  TM=4.829E-01  e=8.229E-01  Rous sarcoma virus (strain Schmidt-Ruppin A)
  5whs-assembly1_B  TM=3.837E-01  e=2.950E+00  Neurospora crassa OR74A
  5kq6-assembly1_B  TM=3.516E-01  e=6.607E+00  Burkholderia pseudomallei 1710b
  5sxw-assembly1_B  TM=3.474E-01  e=8.644E+00  Burkholderia pseudomallei 1710b